Protein AF-A7T2Q9-F1 (afdb_monomer_lite)

Structure (mmCIF, N/CA/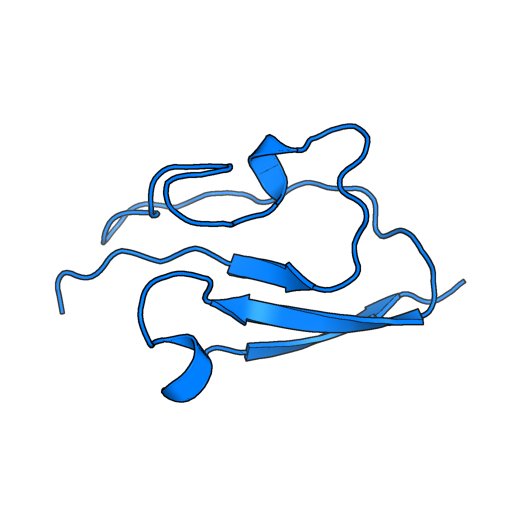C/O backbone):
data_AF-A7T2Q9-F1
#
_entry.id   AF-A7T2Q9-F1
#
loop_
_atom_site.group_PDB
_atom_site.id
_atom_site.type_symbol
_atom_site.label_atom_id
_atom_site.label_alt_id
_atom_site.label_comp_id
_atom_site.label_asym_id
_atom_site.label_entity_id
_atom_site.label_seq_id
_atom_site.pdbx_PDB_ins_code
_atom_site.Cartn_x
_atom_site.Cartn_y
_atom_site.Cartn_z
_atom_site.occupancy
_atom_site.B_iso_or_equiv
_atom_site.auth_seq_id
_atom_site.auth_comp_id
_atom_site.auth_asym_id
_atom_site.auth_atom_id
_atom_site.pdbx_PDB_model_num
ATOM 1 N N . LEU A 1 1 ? -16.659 -0.963 14.326 1.00 59.25 1 LEU A N 1
ATOM 2 C CA . LEU A 1 1 ? -16.166 -0.048 13.268 1.00 59.25 1 LEU A CA 1
ATOM 3 C C . LEU A 1 1 ? -15.219 1.015 13.849 1.00 59.25 1 LEU A C 1
ATOM 5 O O . LE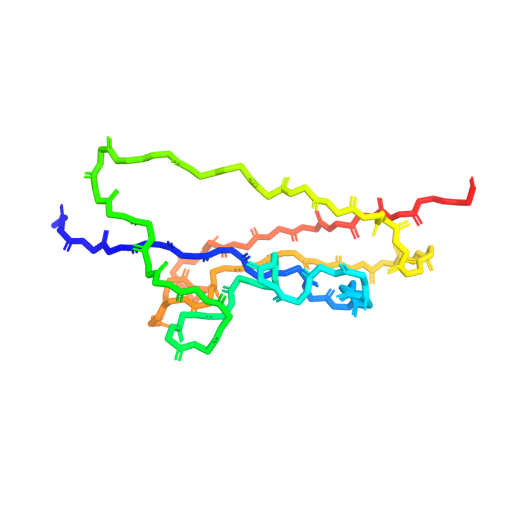U A 1 1 ? -15.474 2.207 13.721 1.00 59.25 1 LEU A O 1
ATOM 9 N N . LYS A 1 2 ? -14.149 0.599 14.538 1.00 76.62 2 LYS A N 1
ATOM 10 C CA . LYS A 1 2 ? -13.109 1.499 15.078 1.00 76.62 2 LYS A CA 1
ATOM 11 C C . LYS A 1 2 ? -11.714 0.979 14.717 1.00 76.62 2 LYS A C 1
ATOM 13 O O . LYS A 1 2 ? -10.828 0.945 15.557 1.00 76.62 2 LYS A O 1
ATOM 18 N N . GLU A 1 3 ? -11.559 0.516 13.487 1.00 90.81 3 GLU A N 1
ATOM 19 C CA . GLU A 1 3 ? -10.293 -0.026 12.998 1.00 90.81 3 GLU A CA 1
ATOM 20 C C . GLU A 1 3 ? -9.587 1.028 12.154 1.00 90.81 3 GLU A C 1
ATOM 22 O O . GLU A 1 3 ? -10.235 1.827 11.470 1.00 90.81 3 GLU A O 1
ATOM 27 N N . GLY A 1 4 ? -8.260 1.060 12.252 1.00 96.38 4 GLY A N 1
ATOM 28 C CA . GLY A 1 4 ? -7.441 1.847 11.343 1.00 96.38 4 GLY A CA 1
ATOM 29 C C . GLY A 1 4 ? -7.348 1.182 9.971 1.00 96.38 4 GLY A C 1
ATOM 30 O O . GLY A 1 4 ? -7.862 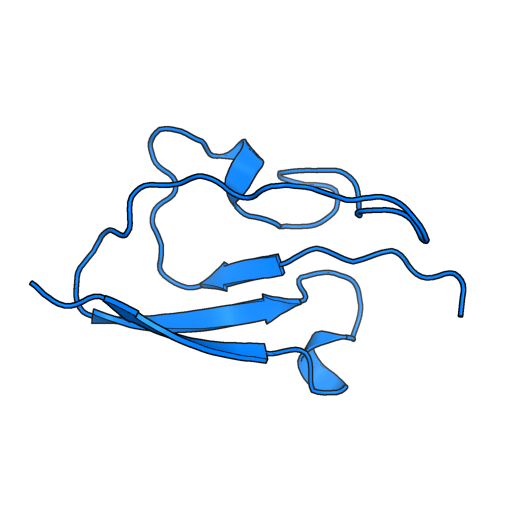0.087 9.755 1.00 96.38 4 GLY A O 1
ATOM 31 N N . VAL A 1 5 ? -6.672 1.837 9.036 1.00 97.69 5 VAL A N 1
ATOM 32 C CA . VAL A 1 5 ? -6.385 1.273 7.711 1.00 97.69 5 VAL A CA 1
ATOM 33 C C . VAL A 1 5 ? -5.009 1.727 7.236 1.00 97.69 5 VAL A C 1
ATOM 35 O O . VAL A 1 5 ? -4.573 2.839 7.536 1.00 97.69 5 VAL A O 1
ATOM 38 N N . THR A 1 6 ? -4.319 0.882 6.480 1.00 98.44 6 THR A N 1
ATOM 39 C CA . THR A 1 6 ? -3.170 1.275 5.654 1.00 98.44 6 THR A CA 1
ATOM 40 C C . THR A 1 6 ? -3.284 0.588 4.302 1.00 98.44 6 THR A C 1
ATOM 42 O O . THR A 1 6 ? -3.845 -0.500 4.229 1.00 98.44 6 THR A O 1
ATOM 45 N N . ILE A 1 7 ? -2.762 1.198 3.237 1.00 98.69 7 ILE A N 1
ATOM 46 C CA . ILE A 1 7 ? -2.731 0.592 1.898 1.00 98.69 7 ILE A CA 1
ATOM 47 C C . ILE A 1 7 ? -1.283 0.394 1.479 1.00 98.69 7 ILE A C 1
ATOM 49 O O . ILE A 1 7 ? -0.553 1.374 1.361 1.00 98.69 7 ILE A O 1
ATOM 53 N N . HIS A 1 8 ? -0.899 -0.855 1.224 1.00 98.81 8 HIS A N 1
ATOM 54 C CA . HIS A 1 8 ? 0.389 -1.208 0.641 1.00 98.81 8 HIS A CA 1
ATOM 55 C C . HIS A 1 8 ? 0.288 -1.359 -0.877 1.00 98.81 8 HIS A C 1
ATOM 57 O O . HIS A 1 8 ? -0.704 -1.870 -1.405 1.00 98.81 8 HIS A O 1
ATOM 63 N N . TRP A 1 9 ? 1.341 -0.926 -1.565 1.00 98.62 9 TRP A N 1
ATOM 64 C CA . TRP A 1 9 ? 1.445 -0.873 -3.023 1.00 98.62 9 TRP A CA 1
ATOM 65 C C . TRP A 1 9 ? 2.378 -1.984 -3.502 1.00 98.62 9 TRP A C 1
ATOM 67 O O . TRP A 1 9 ? 3.549 -1.760 -3.808 1.00 98.62 9 TRP A O 1
ATOM 77 N N . HIS A 1 10 ? 1.858 -3.207 -3.516 1.00 98.69 10 HIS A N 1
ATOM 78 C CA . HIS A 1 10 ? 2.643 -4.412 -3.739 1.00 98.69 10 HIS A CA 1
ATOM 79 C C . HIS A 1 10 ? 3.351 -4.390 -5.097 1.00 98.69 10 HIS A C 1
ATOM 81 O O . HIS A 1 10 ? 2.705 -4.407 -6.143 1.00 98.69 10 HIS A O 1
ATOM 87 N N . GLY A 1 11 ? 4.686 -4.413 -5.063 1.00 98.12 11 GLY A N 1
ATOM 88 C CA . GLY A 1 11 ? 5.551 -4.395 -6.248 1.00 98.12 11 GLY A CA 1
ATOM 89 C C . GLY A 1 11 ? 6.096 -3.012 -6.625 1.00 98.12 11 GLY A C 1
ATOM 90 O O . GLY A 1 11 ? 7.000 -2.931 -7.456 1.00 98.12 11 GLY A O 1
ATOM 91 N N . VAL A 1 12 ? 5.627 -1.935 -5.986 1.00 98.19 12 VAL A N 1
ATOM 92 C CA . VAL A 1 12 ? 6.179 -0.581 -6.159 1.00 98.19 12 VAL A CA 1
ATOM 93 C C . VAL A 1 12 ? 7.396 -0.397 -5.253 1.00 98.19 12 VAL A C 1
ATOM 95 O O . VAL A 1 12 ? 7.346 -0.689 -4.063 1.00 98.19 12 VAL A O 1
ATOM 98 N N . HIS A 1 13 ? 8.508 0.109 -5.792 1.00 96.19 13 HIS A N 1
ATOM 99 C CA . HIS A 1 13 ? 9.794 0.050 -5.083 1.00 96.19 13 HIS A CA 1
ATOM 100 C C . HIS A 1 13 ? 9.964 1.018 -3.895 1.00 96.19 13 HIS A C 1
ATOM 102 O O . HIS A 1 13 ? 10.870 0.815 -3.092 1.00 96.19 13 HIS A O 1
ATOM 108 N N . MET A 1 14 ? 9.198 2.113 -3.826 1.00 97.19 14 MET A N 1
ATOM 109 C CA . MET A 1 14 ? 9.272 3.133 -2.757 1.00 97.19 14 MET A CA 1
ATOM 110 C C . MET A 1 14 ? 10.689 3.662 -2.424 1.00 97.19 14 MET A C 1
ATOM 112 O O . MET A 1 14 ? 10.951 4.121 -1.312 1.00 97.19 14 MET A O 1
ATOM 116 N N . ARG A 1 15 ? 11.627 3.636 -3.389 1.00 94.69 15 ARG A N 1
ATOM 117 C CA . ARG A 1 15 ? 13.067 3.906 -3.154 1.00 94.69 15 ARG A CA 1
ATOM 118 C C . ARG A 1 15 ? 13.347 5.277 -2.541 1.00 94.69 15 ARG A C 1
ATOM 120 O O . ARG A 1 15 ? 14.281 5.419 -1.761 1.00 94.69 15 ARG A O 1
ATOM 127 N N . SER A 1 16 ? 12.565 6.286 -2.916 1.00 94.50 16 SER A N 1
ATOM 128 C CA . SER A 1 16 ? 12.761 7.673 -2.475 1.00 94.50 16 SER A CA 1
ATOM 129 C C . SER A 1 16 ? 11.861 8.071 -1.302 1.00 94.50 16 SER A C 1
ATOM 131 O O . SER A 1 16 ? 11.971 9.186 -0.801 1.00 94.50 16 SER A O 1
ATOM 133 N N . ASN A 1 17 ? 10.937 7.203 -0.895 1.00 95.94 17 ASN A N 1
ATOM 134 C CA . ASN A 1 17 ? 9.842 7.529 0.016 1.00 95.94 17 ASN A CA 1
ATOM 135 C C . ASN A 1 17 ? 9.313 6.280 0.749 1.00 95.94 17 ASN A C 1
ATOM 137 O O . ASN A 1 17 ? 8.127 5.964 0.650 1.00 95.94 17 ASN A O 1
ATOM 141 N N . PRO A 1 18 ? 10.157 5.594 1.540 1.00 97.44 18 PRO A N 1
ATOM 142 C CA . PRO A 1 18 ? 9.778 4.361 2.234 1.00 97.44 18 PRO A CA 1
ATOM 143 C C . PRO A 1 18 ? 8.593 4.535 3.200 1.00 97.44 18 PRO A C 1
ATOM 145 O O . PRO A 1 18 ? 7.846 3.594 3.431 1.00 97.44 18 PRO A O 1
ATOM 148 N N . TRP A 1 19 ? 8.346 5.744 3.719 1.00 98.00 19 TRP A N 1
ATOM 149 C CA . TRP A 1 19 ? 7.163 6.052 4.541 1.00 98.00 19 TRP A CA 1
ATOM 150 C C . TRP A 1 19 ? 5.828 6.005 3.769 1.00 98.00 19 TRP A C 1
ATOM 152 O O . TRP A 1 19 ? 4.767 6.108 4.378 1.00 98.00 19 TRP A O 1
ATOM 162 N N . MET A 1 20 ? 5.859 5.844 2.442 1.00 98.50 20 MET A N 1
ATOM 163 C CA . MET A 1 20 ? 4.680 5.665 1.584 1.00 98.50 20 MET A CA 1
ATOM 164 C C . MET A 1 20 ? 4.376 4.191 1.286 1.00 98.50 20 MET A C 1
ATOM 166 O O . MET A 1 20 ? 3.435 3.909 0.548 1.00 98.50 20 MET A O 1
ATOM 170 N N . ASP A 1 21 ? 5.139 3.258 1.862 1.00 98.56 21 ASP A N 1
ATOM 171 C CA . ASP A 1 21 ? 4.989 1.823 1.607 1.00 98.56 21 ASP A CA 1
ATOM 172 C C . ASP A 1 21 ? 3.689 1.234 2.176 1.00 98.56 21 ASP A C 1
ATOM 174 O O . ASP A 1 21 ? 3.169 0.256 1.653 1.00 98.56 21 ASP A O 1
ATOM 178 N N . GLY A 1 22 ? 3.107 1.853 3.206 1.00 98.44 22 GLY A N 1
ATOM 179 C CA . GLY A 1 22 ? 1.783 1.477 3.702 1.00 98.44 22 GLY A CA 1
ATOM 180 C C . GLY A 1 22 ? 1.719 0.241 4.593 1.00 98.44 22 GLY A C 1
ATOM 181 O O . GLY A 1 22 ? 0.629 -0.292 4.804 1.00 98.44 22 GLY A O 1
ATOM 182 N N . VAL A 1 23 ? 2.842 -0.201 5.157 1.00 98.44 23 VAL A N 1
ATOM 183 C CA . VAL A 1 23 ? 2.893 -1.313 6.113 1.00 98.44 23 VAL A CA 1
ATOM 184 C C . VAL A 1 23 ? 2.698 -0.781 7.533 1.00 98.44 23 VAL A C 1
ATOM 186 O O . VAL A 1 23 ? 3.514 -0.006 8.046 1.00 98.44 23 VAL A O 1
ATOM 189 N N . ALA A 1 24 ? 1.596 -1.183 8.172 1.00 98.12 24 ALA A N 1
ATOM 190 C CA . ALA A 1 24 ? 1.242 -0.725 9.510 1.00 98.12 24 ALA A CA 1
ATOM 191 C C . ALA A 1 24 ? 2.337 -1.059 10.534 1.00 98.12 24 ALA A C 1
ATOM 193 O O . ALA A 1 24 ? 2.832 -2.183 10.587 1.00 98.12 24 ALA A O 1
ATOM 194 N N . TYR A 1 25 ? 2.701 -0.068 11.349 1.00 97.69 25 TYR A N 1
ATOM 195 C CA . TYR A 1 25 ? 3.736 -0.140 12.388 1.00 97.69 25 TYR A CA 1
ATOM 196 C C . TYR A 1 25 ? 5.164 -0.416 11.886 1.00 97.69 25 TYR A C 1
ATOM 198 O O . TYR A 1 25 ? 6.066 -0.582 12.704 1.00 97.69 25 TYR A O 1
ATOM 206 N N . ILE A 1 26 ? 5.388 -0.403 10.567 1.00 98.25 26 ILE A N 1
ATOM 207 C CA . ILE A 1 26 ? 6.724 -0.451 9.957 1.00 98.25 26 ILE A CA 1
ATOM 208 C C . ILE A 1 26 ? 7.009 0.868 9.242 1.00 98.25 26 ILE A C 1
ATOM 210 O O . ILE A 1 26 ? 7.897 1.611 9.650 1.00 98.25 26 ILE A O 1
ATOM 214 N N . SER A 1 27 ? 6.239 1.192 8.200 1.00 98.19 27 SER A N 1
ATOM 215 C CA . SER A 1 27 ? 6.443 2.420 7.424 1.00 98.19 27 SER A CA 1
ATOM 216 C C . SER A 1 27 ? 5.584 3.585 7.919 1.00 98.19 27 SER A C 1
ATOM 218 O O . SER A 1 27 ? 5.918 4.740 7.665 1.00 98.19 27 SER A O 1
ATOM 220 N N . GLN A 1 28 ? 4.464 3.298 8.596 1.00 98.19 28 GLN A N 1
ATOM 221 C CA . GLN A 1 28 ? 3.547 4.306 9.136 1.00 98.19 28 GLN A CA 1
ATOM 222 C C . GLN A 1 28 ? 2.644 3.759 10.251 1.00 98.19 28 GLN A C 1
ATOM 224 O O . GLN A 1 28 ? 2.404 2.556 10.354 1.00 98.19 28 GLN A O 1
ATOM 229 N N . CYS A 1 29 ? 2.047 4.659 11.032 1.00 97.50 29 CYS A N 1
ATOM 230 C CA . CYS A 1 29 ? 0.894 4.325 11.869 1.00 97.50 29 CYS A CA 1
ATOM 231 C C . CYS A 1 29 ? -0.374 4.109 11.009 1.00 97.50 29 CYS A C 1
ATOM 233 O O . CYS A 1 29 ? -0.503 4.734 9.947 1.00 97.50 29 CYS A O 1
ATOM 235 N N . PRO A 1 30 ? -1.340 3.281 11.461 1.00 97.94 30 PRO A N 1
ATOM 236 C CA . PRO A 1 30 ? -2.632 3.152 10.794 1.00 97.94 30 PRO A CA 1
ATOM 237 C C . PRO A 1 30 ? -3.379 4.482 10.724 1.00 97.94 30 PRO A C 1
ATOM 239 O O . PRO A 1 30 ? -3.429 5.232 11.705 1.00 97.94 30 PRO A O 1
ATOM 242 N N . ILE A 1 31 ? -3.999 4.746 9.577 1.00 98.31 31 ILE A N 1
ATOM 243 C CA . ILE A 1 31 ? -4.862 5.907 9.362 1.00 98.31 31 ILE A CA 1
ATOM 244 C C . ILE A 1 31 ? -6.105 5.700 10.223 1.00 98.31 31 ILE A C 1
ATOM 246 O O . ILE A 1 31 ? -6.826 4.718 10.043 1.00 98.31 31 ILE A O 1
ATOM 250 N N . GLN A 1 32 ? -6.330 6.585 11.191 1.00 97.25 32 GLN A N 1
ATOM 251 C CA . GLN A 1 32 ? -7.433 6.419 12.131 1.00 97.25 32 GLN A CA 1
ATOM 252 C C . GLN A 1 32 ? -8.776 6.761 11.484 1.00 97.25 32 GLN A C 1
ATOM 254 O O . GLN A 1 32 ? -8.865 7.501 10.502 1.00 97.25 32 GLN A O 1
ATOM 259 N N . VAL A 1 33 ? -9.851 6.258 12.084 1.00 96.50 33 VAL A N 1
ATOM 260 C CA . VAL A 1 33 ? -11.222 6.596 11.691 1.00 96.50 33 VAL A CA 1
ATOM 261 C C . VAL A 1 33 ? -11.402 8.119 11.640 1.00 96.50 33 VAL A C 1
ATOM 263 O O . VAL A 1 33 ? -11.026 8.821 12.577 1.00 96.50 33 VAL A O 1
ATOM 266 N N . LYS A 1 34 ? -12.008 8.620 10.553 1.00 95.56 34 LYS A N 1
ATOM 267 C CA . LYS A 1 34 ? -12.193 10.057 10.241 1.00 95.56 34 LYS A CA 1
ATOM 268 C C . LYS A 1 34 ? -10.908 10.838 9.934 1.00 95.56 34 LYS A C 1
ATOM 270 O O . LYS A 1 34 ? -10.969 12.060 9.827 1.00 95.56 34 LYS A O 1
ATOM 275 N N . GLN A 1 35 ? -9.768 10.174 9.768 1.00 96.50 35 GLN A N 1
ATOM 276 C CA . GLN A 1 35 ? -8.556 10.803 9.246 1.00 96.50 35 GLN A CA 1
ATOM 277 C C . GLN A 1 35 ? -8.378 10.508 7.758 1.00 96.50 35 GLN A C 1
ATOM 279 O O . GLN A 1 35 ? -9.028 9.641 7.177 1.00 96.50 35 GLN A O 1
ATOM 284 N N . SER A 1 36 ? -7.494 11.271 7.125 1.00 97.06 36 SER A N 1
ATOM 285 C CA . SER A 1 36 ? -7.108 11.091 5.731 1.00 97.06 36 SER A CA 1
ATOM 286 C C . SER A 1 36 ? -5.594 11.118 5.624 1.00 97.06 36 SER A C 1
ATOM 288 O O . SER A 1 36 ? -4.922 11.840 6.359 1.00 97.06 36 SER A O 1
ATOM 290 N N . PHE A 1 37 ? -5.066 10.335 4.694 1.00 98.19 37 PHE A N 1
ATOM 291 C CA . PHE A 1 37 ? -3.645 10.273 4.400 1.00 98.19 37 PHE A CA 1
ATOM 292 C C . PHE A 1 37 ? -3.461 10.200 2.888 1.00 98.19 37 PHE A C 1
ATOM 294 O O . PHE A 1 37 ? -4.185 9.471 2.210 1.00 98.19 37 PHE A O 1
ATOM 301 N N . GLN A 1 38 ? -2.507 10.963 2.359 1.00 98.44 38 GLN A N 1
ATOM 302 C CA . GLN A 1 38 ? -2.202 10.971 0.934 1.00 98.44 38 GLN A CA 1
ATOM 303 C C . GLN A 1 38 ? -0.918 10.182 0.674 1.00 98.44 38 GLN A C 1
ATOM 305 O O . GLN A 1 38 ? 0.172 10.637 1.015 1.00 98.44 38 GLN A O 1
ATOM 310 N N . TYR A 1 39 ? -1.048 9.041 -0.001 1.00 98.44 39 TYR A N 1
ATOM 311 C CA . TYR A 1 39 ? 0.094 8.332 -0.568 1.00 98.44 39 TYR A CA 1
ATOM 312 C C . TYR A 1 39 ? 0.592 9.067 -1.816 1.00 98.44 39 TYR A C 1
ATOM 314 O O . TYR A 1 39 ? -0.187 9.356 -2.725 1.00 98.44 39 TYR A O 1
ATOM 322 N N . ARG A 1 40 ? 1.889 9.388 -1.864 1.00 97.56 40 ARG A N 1
ATOM 323 C CA . ARG A 1 40 ? 2.524 10.042 -3.018 1.00 97.56 40 ARG A CA 1
ATOM 324 C C . ARG A 1 40 ? 3.846 9.368 -3.341 1.00 97.56 40 ARG A C 1
ATOM 326 O O . ARG A 1 40 ? 4.798 9.483 -2.571 1.00 97.56 40 ARG A O 1
ATOM 333 N N . PHE A 1 41 ? 3.906 8.702 -4.487 1.00 96.69 41 PHE A N 1
ATOM 334 C CA . PHE A 1 41 ? 5.075 7.951 -4.929 1.00 96.69 41 PHE A CA 1
ATOM 335 C C . PHE A 1 41 ? 5.197 7.906 -6.448 1.00 96.69 41 PHE A C 1
ATOM 337 O O . PHE A 1 41 ? 4.269 8.261 -7.171 1.00 96.69 41 PHE A O 1
ATOM 344 N N . ILE A 1 42 ? 6.379 7.503 -6.911 1.00 96.81 42 ILE A N 1
ATOM 345 C CA . ILE A 1 42 ? 6.660 7.283 -8.327 1.00 96.81 42 ILE A CA 1
ATOM 346 C C . ILE A 1 42 ? 6.134 5.896 -8.692 1.00 96.81 42 ILE A C 1
ATOM 348 O O . ILE A 1 42 ? 6.487 4.911 -8.045 1.00 96.81 42 ILE A O 1
ATOM 352 N N . ALA A 1 43 ? 5.296 5.831 -9.723 1.00 96.19 43 ALA A N 1
ATOM 353 C CA . ALA A 1 43 ? 4.798 4.582 -10.280 1.00 96.19 43 ALA A CA 1
ATOM 354 C C . ALA A 1 43 ? 5.915 3.881 -11.079 1.00 96.19 43 ALA A C 1
ATOM 356 O O . ALA A 1 43 ? 6.019 4.046 -12.290 1.00 96.19 43 ALA A O 1
ATOM 357 N N . ASP A 1 44 ? 6.765 3.129 -10.381 1.00 96.25 44 ASP A N 1
ATOM 358 C CA . ASP A 1 44 ? 7.868 2.346 -10.946 1.00 96.25 44 ASP A CA 1
ATOM 359 C C . ASP A 1 44 ? 8.025 1.021 -10.173 1.00 96.25 44 ASP A C 1
ATOM 361 O O . ASP A 1 44 ? 7.967 1.034 -8.933 1.00 96.25 44 ASP A O 1
ATOM 365 N N . PRO A 1 45 ? 8.232 -0.116 -10.867 1.00 97.25 45 PRO A N 1
ATOM 366 C CA . PRO A 1 45 ? 8.443 -0.270 -12.316 1.00 97.25 45 PRO A CA 1
ATOM 367 C C . PRO A 1 45 ? 7.143 -0.459 -13.126 1.00 97.25 45 PRO A C 1
ATOM 369 O O . PRO A 1 45 ? 6.125 -0.850 -12.554 1.00 97.25 45 PRO A O 1
ATOM 372 N N . PRO A 1 46 ? 7.146 -0.257 -14.462 1.00 98.31 46 PRO A N 1
ATOM 373 C CA . PRO A 1 46 ? 6.026 -0.652 -15.319 1.00 98.31 46 PRO A CA 1
ATOM 374 C C . PRO A 1 46 ? 5.708 -2.144 -15.178 1.00 98.31 46 PRO A C 1
ATOM 376 O O . PRO A 1 46 ? 6.616 -2.977 -15.153 1.00 98.31 46 PRO A O 1
ATOM 379 N N . GLY A 1 47 ? 4.427 -2.499 -15.109 1.00 98.44 47 GLY A N 1
ATOM 380 C CA . GLY A 1 47 ? 4.006 -3.880 -14.891 1.00 98.44 47 GLY A CA 1
ATOM 381 C C . GLY A 1 47 ? 2.588 -4.034 -14.349 1.00 98.44 47 GLY A C 1
ATOM 382 O O . GLY A 1 47 ? 1.832 -3.069 -14.213 1.00 98.44 47 GLY A O 1
ATOM 383 N N . THR A 1 48 ? 2.240 -5.289 -14.058 1.00 98.62 48 THR A N 1
ATOM 384 C CA . THR A 1 48 ? 1.007 -5.663 -13.356 1.00 98.62 48 THR A CA 1
ATOM 385 C C . THR A 1 48 ? 1.314 -5.802 -11.874 1.00 98.62 48 THR A C 1
ATOM 387 O O . THR A 1 48 ? 2.014 -6.726 -11.466 1.00 98.62 48 THR A O 1
ATOM 390 N N . HIS A 1 49 ? 0.777 -4.879 -11.092 1.00 98.62 49 HIS A N 1
ATOM 391 C CA . HIS A 1 49 ? 0.901 -4.801 -9.643 1.00 98.62 49 HIS A CA 1
ATOM 392 C C . HIS A 1 49 ? -0.494 -4.833 -9.018 1.00 98.62 49 HIS A C 1
ATOM 394 O O . HIS A 1 49 ? -1.515 -5.008 -9.692 1.00 98.62 49 HIS A O 1
ATOM 400 N N . TRP A 1 50 ? -0.554 -4.640 -7.710 1.00 98.75 50 TRP A N 1
ATOM 401 C CA . TRP A 1 50 ? -1.804 -4.552 -6.973 1.00 98.75 50 TRP A CA 1
ATOM 402 C C . TRP A 1 50 ? -1.609 -3.730 -5.705 1.00 98.75 50 TRP A C 1
ATOM 404 O O . TRP A 1 50 ? -0.490 -3.532 -5.237 1.00 98.75 50 TRP A O 1
ATOM 414 N N . TYR A 1 51 ? -2.704 -3.223 -5.158 1.00 98.81 51 TYR A N 1
ATOM 415 C CA . TYR A 1 51 ? -2.724 -2.616 -3.836 1.00 98.81 51 TYR A CA 1
ATOM 416 C C . TYR A 1 51 ? -3.599 -3.455 -2.914 1.00 98.81 51 TYR A C 1
ATOM 418 O O . TYR A 1 51 ? -4.554 -4.096 -3.359 1.00 98.81 51 TYR A O 1
ATOM 426 N N . HIS A 1 52 ? -3.287 -3.453 -1.626 1.00 98.81 52 HIS A N 1
ATOM 427 C CA . HIS A 1 52 ? -4.108 -4.124 -0.627 1.00 98.81 52 HIS A CA 1
ATOM 428 C C . HIS A 1 52 ? -3.960 -3.483 0.746 1.00 98.81 52 HIS A C 1
ATOM 430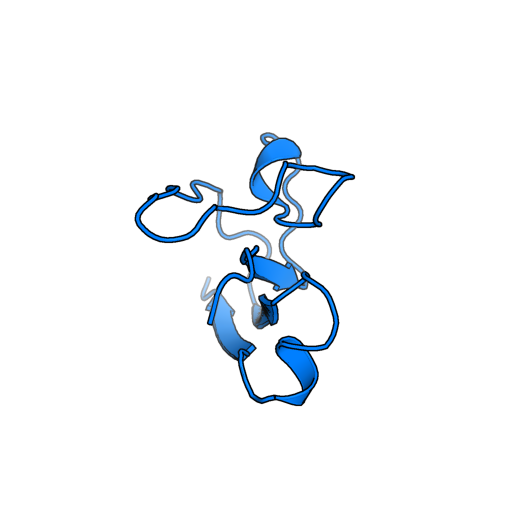 O O . HIS A 1 52 ? -2.955 -2.824 1.024 1.00 98.81 52 HIS A O 1
ATOM 436 N N . SER A 1 53 ? -4.935 -3.712 1.630 1.00 98.44 53 SER A N 1
ATOM 437 C CA . SER A 1 53 ? -4.739 -3.365 3.032 1.00 98.44 53 SER A CA 1
ATOM 438 C C . SER A 1 53 ? -3.521 -4.093 3.580 1.00 98.44 53 SER A C 1
ATOM 440 O O . SER A 1 53 ? -3.328 -5.285 3.318 1.00 98.44 53 SER A O 1
ATOM 442 N N . HIS A 1 54 ? -2.708 -3.388 4.354 1.00 98.38 54 HIS A N 1
ATOM 443 C CA . HIS A 1 54 ? -1.646 -4.004 5.144 1.00 98.38 54 HIS A CA 1
ATOM 444 C C . HIS A 1 54 ? -1.874 -3.805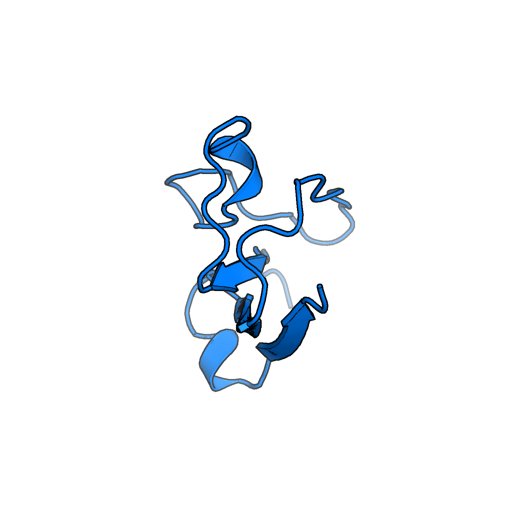 6.648 1.00 98.38 54 HIS A C 1
ATOM 446 O O . HIS A 1 54 ? -0.923 -3.775 7.434 1.00 98.38 54 HIS A O 1
ATOM 452 N N . PHE A 1 55 ? -3.148 -3.691 7.036 1.00 97.81 55 PHE A N 1
ATOM 453 C CA . PHE A 1 55 ? -3.609 -3.659 8.415 1.00 97.81 55 PHE A CA 1
ATOM 454 C C . PHE A 1 55 ? -4.508 -4.872 8.704 1.00 97.81 55 PHE A C 1
ATOM 456 O O . PHE A 1 55 ? -5.529 -5.077 8.045 1.00 97.81 55 PHE A O 1
ATOM 463 N N . GLU A 1 56 ? -4.098 -5.677 9.689 1.00 95.06 56 GLU A N 1
ATOM 464 C CA . GLU A 1 56 ? -4.802 -6.882 10.153 1.00 95.06 56 GLU A CA 1
ATOM 465 C C . GLU A 1 56 ? -5.262 -7.801 8.999 1.00 95.06 56 GLU A C 1
ATOM 467 O O . GLU A 1 56 ? -4.463 -8.157 8.129 1.00 95.06 56 GLU A O 1
ATOM 472 N N . LEU A 1 57 ? -6.532 -8.217 8.993 1.00 96.94 57 LEU A N 1
ATOM 473 C CA . LEU A 1 57 ? -7.107 -9.142 8.012 1.00 96.94 57 LEU A CA 1
ATOM 474 C C . LEU A 1 57 ? -7.921 -8.442 6.917 1.00 96.94 57 LEU A C 1
ATOM 476 O O . LEU A 1 57 ? -8.509 -9.114 6.074 1.00 96.94 57 LEU A O 1
ATOM 480 N N . GLN A 1 58 ? -7.883 -7.110 6.845 1.00 97.62 58 GLN A N 1
ATOM 481 C CA . GLN A 1 58 ? -8.702 -6.330 5.908 1.00 97.62 58 GLN A CA 1
ATOM 482 C C . GLN A 1 58 ? -8.451 -6.681 4.433 1.00 97.62 58 GLN A C 1
ATOM 484 O O . GLN A 1 58 ? -9.339 -6.536 3.595 1.00 97.62 58 GLN A O 1
ATOM 489 N N . LYS A 1 59 ? -7.247 -7.169 4.094 1.00 98.00 59 LYS A N 1
ATOM 490 C CA . LYS A 1 59 ? -6.962 -7.729 2.764 1.00 98.00 59 LYS A CA 1
ATOM 491 C C . LYS A 1 59 ? -7.874 -8.920 2.456 1.00 98.00 59 LYS A C 1
ATOM 493 O O . LYS A 1 59 ? -8.414 -9.002 1.360 1.00 98.00 59 LYS A O 1
ATOM 498 N N . SER A 1 60 ? -8.038 -9.837 3.405 1.00 98.06 60 SER A N 1
ATOM 499 C CA . SER A 1 60 ? -8.894 -11.019 3.255 1.00 98.06 60 SER A CA 1
ATOM 500 C C . SER A 1 60 ? -10.375 -10.648 3.206 1.00 98.06 60 SER A C 1
ATOM 502 O O . SER A 1 60 ? -11.131 -11.292 2.485 1.00 98.06 60 SER A O 1
ATOM 504 N N . ASP A 1 61 ? -10.763 -9.568 3.887 1.00 97.44 61 ASP A N 1
ATOM 505 C CA . ASP A 1 61 ? -12.131 -9.031 3.863 1.00 97.44 61 ASP A CA 1
ATOM 506 C C . ASP A 1 61 ? -12.478 -8.299 2.551 1.00 97.44 61 ASP A C 1
ATOM 508 O O . ASP A 1 61 ? -13.606 -7.842 2.372 1.00 97.44 61 ASP A O 1
ATOM 512 N N . GLY A 1 62 ? -11.529 -8.197 1.613 1.00 98.19 62 GLY A N 1
ATOM 513 C CA . GLY A 1 62 ? -11.766 -7.678 0.265 1.00 98.19 62 GLY A CA 1
ATOM 514 C C . GLY A 1 62 ? -11.113 -6.334 -0.045 1.00 98.19 62 GLY A C 1
ATOM 515 O O . GLY A 1 62 ? -11.308 -5.819 -1.145 1.00 98.19 62 GLY A O 1
ATOM 516 N N . LEU A 1 63 ? -10.330 -5.747 0.871 1.00 98.31 63 LEU A N 1
ATOM 517 C CA . LEU A 1 63 ? -9.663 -4.469 0.610 1.00 98.31 63 LEU A CA 1
ATOM 518 C C . LEU A 1 63 ? -8.387 -4.669 -0.221 1.00 98.31 63 LEU A C 1
ATOM 520 O O . LEU A 1 63 ? -7.271 -4.664 0.306 1.00 98.31 63 LEU A O 1
ATOM 524 N N . TYR A 1 64 ? -8.559 -4.855 -1.527 1.00 98.75 64 TYR A N 1
ATOM 525 C CA . TYR A 1 64 ? -7.488 -4.935 -2.518 1.00 98.75 64 TYR A CA 1
ATOM 526 C C . TYR A 1 64 ? -7.985 -4.566 -3.922 1.00 98.75 64 TYR A C 1
ATOM 528 O O . TYR A 1 64 ? -9.185 -4.531 -4.186 1.00 98.75 64 TYR A O 1
ATOM 536 N N . GLY A 1 65 ? -7.058 -4.322 -4.845 1.00 98.81 65 GLY A N 1
ATOM 537 C CA . GLY A 1 65 ? -7.373 -4.087 -6.251 1.00 98.81 65 GLY A CA 1
ATOM 538 C C . GLY A 1 65 ? -6.138 -4.085 -7.147 1.00 98.81 65 GLY A C 1
ATOM 539 O O . GLY A 1 65 ? -5.005 -4.056 -6.671 1.00 98.81 65 GLY A O 1
ATOM 540 N N . ALA A 1 66 ? -6.357 -4.131 -8.461 1.00 98.62 66 ALA A N 1
ATOM 541 C CA . ALA A 1 66 ? -5.273 -4.095 -9.439 1.00 98.62 66 ALA A CA 1
ATOM 542 C C . ALA A 1 66 ? -4.621 -2.703 -9.515 1.00 98.62 66 ALA A C 1
ATOM 544 O O . ALA A 1 66 ? -5.303 -1.680 -9.437 1.00 98.62 66 ALA A O 1
ATOM 545 N N . LEU A 1 67 ? -3.304 -2.676 -9.728 1.00 98.56 67 LEU A N 1
ATOM 546 C CA . LEU A 1 67 ? -2.523 -1.481 -10.035 1.00 98.56 67 LEU A CA 1
ATOM 547 C C . LEU A 1 67 ? -1.708 -1.765 -11.299 1.00 98.56 67 LEU A C 1
ATOM 549 O O . LEU A 1 67 ? -0.762 -2.543 -11.269 1.00 98.56 67 LEU A O 1
ATOM 553 N N . ILE A 1 68 ? -2.068 -1.147 -12.419 1.00 98.62 68 ILE A N 1
ATOM 554 C CA . ILE A 1 68 ? -1.369 -1.350 -13.692 1.00 98.62 68 ILE A CA 1
ATOM 555 C C . ILE A 1 68 ? -0.554 -0.103 -14.007 1.00 98.62 68 ILE A C 1
ATOM 557 O O . ILE A 1 68 ? -1.103 0.995 -14.092 1.00 98.62 68 ILE A O 1
ATOM 561 N N . ILE A 1 69 ? 0.756 -0.275 -14.178 1.00 98.44 69 ILE A N 1
ATOM 562 C CA . ILE A 1 69 ? 1.677 0.806 -14.530 1.00 98.44 69 ILE A CA 1
ATOM 563 C C . ILE A 1 69 ? 2.128 0.577 -15.971 1.00 98.44 69 ILE A C 1
ATOM 565 O O . ILE A 1 69 ? 2.834 -0.391 -16.267 1.00 98.44 69 ILE A O 1
ATOM 569 N N . HIS A 1 70 ? 1.691 1.455 -16.870 1.00 97.19 70 HIS A N 1
ATOM 570 C CA . HIS A 1 70 ? 2.101 1.446 -18.272 1.00 97.19 70 HIS A CA 1
ATOM 571 C C . HIS A 1 70 ? 3.497 2.059 -18.450 1.00 97.19 70 HIS A C 1
ATOM 573 O O . HIS A 1 70 ? 4.023 2.705 -17.545 1.00 97.19 70 HIS A O 1
ATOM 579 N N . ARG A 1 71 ? 4.096 1.814 -19.617 1.00 90.25 71 ARG A N 1
ATO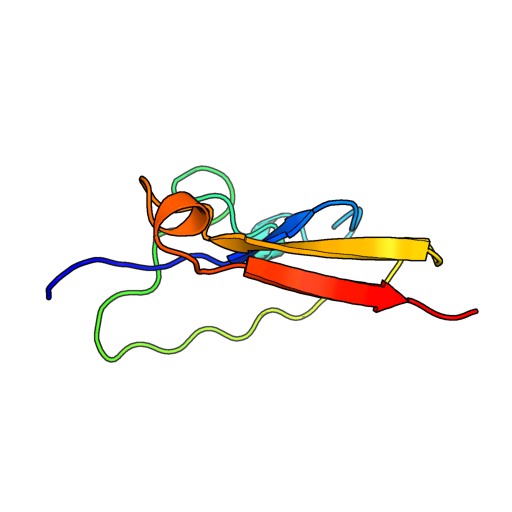M 580 C CA . ARG A 1 71 ? 5.331 2.481 -20.042 1.00 90.25 71 ARG A CA 1
ATOM 581 C C . ARG A 1 71 ? 5.038 3.846 -20.641 1.00 90.25 71 ARG A C 1
ATOM 583 O O . ARG A 1 71 ? 3.957 3.974 -21.258 1.00 90.25 71 ARG A O 1
#

Foldseek 3Di:
DWDFWWKAWFPADCPPHQLLRGADPPSDHGQTPPGDDDRDDDPDDADKTKMATNGDCRRVVPGMDIDGHHD

Radius of gyration: 12.29 Å; chains: 1; bounding box: 29×22×35 Å

Organism: Nematostella vectensis (NCBI:txid45351)

InterPro domains:
  IPR008972 Cupredoxin [G3DSA:2.60.40.420] (1-71)
  IPR008972 Cupredoxin [SSF49503] (5-70)
  IPR011707 Multicopper oxidase-like, N-terminal [PF07732] (1-70)
  IPR045087 Multicopper oxidase [PTHR11709] (5-70)

pLDDT: mean 96.69, std 5.34, range [59.25, 98.81]

Sequence (71 aa):
LKEGVTIHWHGVHMRSNPWMDGVAYISQCPIQVKQSFQYRFIADPPGTHWYHSHFELQKSDGLYGALIIHR

Secondary structure (DSSP, 8-state):
----B-EEEET---TT-GGGS--BTTTBPPBPTT----------S-EEEEEEE-STTTTTTT-EEEEEE--